Protein AF-A0A1J3F9N1-F1 (afdb_monomer_lite)

Secondary structure (DSSP, 8-state):
------------PPPP---------------------PPPP-----PPPP---PPSSS----SSGGGSSTTEEEEEE--S-SSS-SS--EEEEEEEEEEE--------SS--HHHHHHHHHHHH-SEEEEEEEE-S----

Organism: Noccaea caerulescens (NCBI:txid107243)

pLDDT: mean 72.61, std 28.47, range [28.28, 98.38]

Radius of gyration: 20.63 Å; chains: 1; bounding box: 45×57×47 Å

Structure (mmCIF, N/CA/C/O backbone):
data_AF-A0A1J3F9N1-F1
#
_entry.id   AF-A0A1J3F9N1-F1
#
loop_
_atom_site.group_PDB
_atom_site.id
_atom_site.type_symbol
_atom_site.label_atom_id
_atom_site.label_alt_id
_atom_site.label_comp_id
_atom_site.label_asym_id
_atom_site.label_entity_id
_atom_site.label_seq_id
_atom_site.pdbx_PDB_ins_code
_atom_site.Cartn_x
_atom_site.Cartn_y
_atom_site.Cartn_z
_atom_site.occupancy
_atom_site.B_iso_or_equiv
_atom_site.auth_seq_id
_atom_site.auth_comp_id
_atom_site.auth_asym_id
_atom_site.auth_atom_id
_atom_site.pdbx_PDB_model_num
ATOM 1 N N . MET A 1 1 ? -18.132 -38.410 -20.281 1.00 35.28 1 MET A N 1
ATOM 2 C CA . MET A 1 1 ? -19.119 -38.074 -19.232 1.00 35.28 1 MET A CA 1
ATOM 3 C C . MET A 1 1 ? -19.088 -36.568 -19.037 1.00 35.28 1 MET A C 1
ATOM 5 O O . MET A 1 1 ? -18.125 -36.049 -18.493 1.00 35.28 1 MET A O 1
ATOM 9 N N . HIS A 1 2 ? -20.066 -35.868 -19.612 1.00 33.06 2 HIS A N 1
ATOM 10 C CA . HIS A 1 2 ? -20.174 -34.410 -19.547 1.00 33.06 2 HIS A CA 1
ATOM 11 C C . HIS A 1 2 ? -20.621 -34.006 -18.138 1.00 33.06 2 HIS A C 1
ATOM 13 O O . HIS A 1 2 ? -21.745 -34.313 -17.751 1.00 33.06 2 HIS A O 1
ATOM 19 N N . SER A 1 3 ? -19.748 -33.352 -17.369 1.00 29.08 3 SER A N 1
ATOM 20 C CA . SER A 1 3 ? -20.134 -32.745 -16.093 1.00 29.08 3 SER A CA 1
ATOM 21 C C . SER A 1 3 ? -20.559 -31.299 -16.335 1.00 29.08 3 SER A C 1
ATOM 23 O O . SER A 1 3 ? -19.808 -30.492 -16.884 1.00 29.08 3 SER A O 1
ATOM 25 N N . CYS A 1 4 ? -21.808 -31.016 -15.984 1.00 32.22 4 CYS A N 1
ATOM 26 C CA . CYS A 1 4 ? -22.464 -29.722 -16.060 1.00 32.22 4 CYS A CA 1
ATOM 27 C C . CYS A 1 4 ? -21.923 -28.818 -14.940 1.00 32.22 4 CYS A C 1
ATOM 29 O O . CYS A 1 4 ? -22.139 -29.099 -13.762 1.00 32.22 4 CYS A O 1
ATOM 31 N N . PHE A 1 5 ? -21.211 -27.743 -15.289 1.00 32.25 5 PHE A N 1
ATOM 32 C CA . PHE A 1 5 ? -20.758 -26.750 -14.314 1.00 32.25 5 PHE A CA 1
ATOM 33 C C . PHE A 1 5 ? -21.873 -25.740 -14.049 1.00 32.25 5 PHE A C 1
ATOM 35 O O . PHE A 1 5 ? -22.326 -25.030 -14.945 1.00 32.25 5 PHE A O 1
ATOM 42 N N . HIS A 1 6 ? -22.330 -25.702 -12.801 1.00 28.44 6 HIS A N 1
ATOM 43 C CA . HIS A 1 6 ? -23.363 -24.788 -12.340 1.00 28.44 6 HIS A CA 1
ATOM 44 C C . HIS A 1 6 ? -22.734 -23.421 -12.034 1.00 28.44 6 HIS A C 1
ATOM 46 O O . HIS A 1 6 ? -21.996 -23.266 -11.061 1.00 28.44 6 HIS A O 1
ATOM 52 N N . THR A 1 7 ? -23.001 -22.428 -12.880 1.00 35.47 7 THR A N 1
ATOM 53 C CA . THR A 1 7 ? -22.555 -21.043 -12.687 1.00 35.47 7 THR A CA 1
ATOM 54 C C . THR A 1 7 ? -23.387 -20.385 -11.588 1.00 35.47 7 THR A C 1
ATOM 56 O O . THR A 1 7 ? -24.572 -20.123 -11.787 1.00 35.47 7 THR A O 1
ATOM 59 N N . GLN A 1 8 ? -22.789 -20.079 -10.436 1.00 32.59 8 GLN A N 1
ATOM 60 C CA . GLN A 1 8 ? -23.430 -19.194 -9.461 1.00 32.59 8 GLN A CA 1
ATOM 61 C C . GLN A 1 8 ? -23.091 -17.733 -9.775 1.00 32.59 8 GLN A C 1
ATOM 63 O O . GLN A 1 8 ? -21.933 -17.323 -9.750 1.00 32.59 8 GLN A O 1
ATOM 68 N N . PHE A 1 9 ? -24.125 -16.948 -10.081 1.00 32.28 9 PHE A N 1
ATOM 69 C CA . PHE A 1 9 ? -24.037 -15.506 -10.300 1.00 32.28 9 PHE A CA 1
ATOM 70 C C . PHE A 1 9 ? -24.302 -14.762 -8.989 1.00 32.28 9 PHE A C 1
ATOM 72 O O . PHE A 1 9 ? -25.396 -14.855 -8.437 1.00 32.28 9 PHE A O 1
ATOM 79 N N . ALA A 1 10 ? -23.339 -13.966 -8.522 1.00 29.86 10 ALA A N 1
ATOM 80 C CA . ALA A 1 10 ? -23.573 -12.977 -7.474 1.00 29.86 10 ALA A CA 1
ATOM 81 C C . ALA A 1 10 ? -23.584 -11.572 -8.097 1.00 29.86 10 ALA A C 1
ATOM 83 O O . ALA A 1 10 ? -22.565 -11.089 -8.587 1.00 29.86 10 ALA A O 1
ATOM 84 N N . SER A 1 11 ? -24.752 -10.924 -8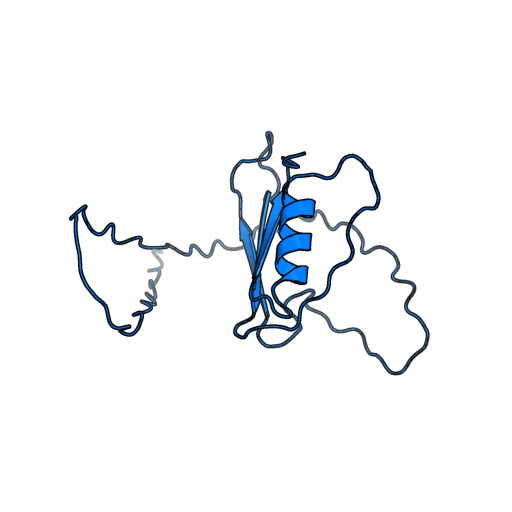.102 1.00 29.34 11 SER A N 1
ATOM 85 C CA . SER A 1 11 ? -24.943 -9.548 -8.575 1.00 29.34 11 SER A CA 1
ATOM 86 C C . SER A 1 11 ? -25.005 -8.604 -7.376 1.00 29.34 11 SER A C 1
ATOM 88 O O . SER A 1 11 ? -25.965 -8.645 -6.610 1.00 29.34 11 SER A O 1
ATOM 90 N N . LEU A 1 12 ? -24.020 -7.720 -7.220 1.00 32.00 12 LEU A N 1
ATOM 91 C CA . LEU A 1 12 ? -24.054 -6.670 -6.199 1.00 32.00 12 LEU A CA 1
ATOM 92 C C . LEU A 1 12 ? -24.820 -5.450 -6.740 1.00 32.00 12 LEU A C 1
ATOM 94 O O . LEU A 1 12 ? -24.371 -4.794 -7.677 1.00 32.00 12 LEU A O 1
ATOM 98 N N . LYS A 1 13 ? -25.988 -5.142 -6.158 1.00 31.98 13 LYS A N 1
ATOM 99 C CA . LYS A 1 13 ? -26.717 -3.881 -6.390 1.00 31.98 13 LYS A CA 1
ATOM 100 C C . LYS A 1 13 ? -26.177 -2.807 -5.443 1.00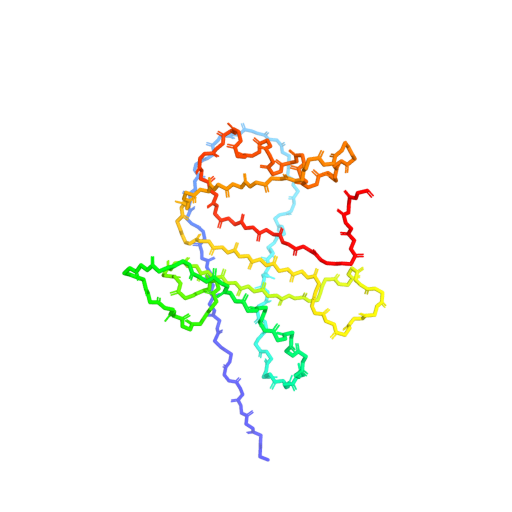 31.98 13 LYS A C 1
ATOM 102 O O . LYS A 1 13 ? -26.273 -2.954 -4.229 1.00 31.98 13 LYS A O 1
ATOM 107 N N . LEU A 1 14 ? -25.648 -1.719 -5.999 1.00 35.22 14 LEU A N 1
ATOM 108 C CA . LEU A 1 14 ? -25.277 -0.521 -5.241 1.00 35.22 14 LEU A CA 1
ATOM 109 C C . LEU A 1 14 ? -26.548 0.237 -4.802 1.00 35.22 14 LEU A C 1
ATOM 111 O O . LEU A 1 14 ? -27.408 0.486 -5.653 1.00 35.22 14 LEU A O 1
ATOM 115 N N . PRO A 1 15 ? -26.702 0.616 -3.518 1.00 32.41 15 PRO A N 1
ATOM 116 C CA . PRO A 1 15 ? -27.826 1.433 -3.082 1.00 32.41 15 PRO A CA 1
ATOM 117 C C . PRO A 1 15 ? -27.659 2.909 -3.476 1.00 32.41 15 PRO A C 1
ATOM 119 O O . PRO A 1 15 ? -26.558 3.449 -3.571 1.00 32.41 15 PRO A O 1
ATOM 122 N N . HIS A 1 16 ? -28.814 3.527 -3.711 1.00 38.75 16 HIS A N 1
ATOM 123 C CA . HIS A 1 16 ? -29.057 4.915 -4.093 1.00 38.75 16 HIS A CA 1
ATOM 124 C C . HIS A 1 16 ? -28.301 5.938 -3.227 1.00 38.75 16 HIS A C 1
ATOM 126 O O . HIS A 1 16 ? -28.516 5.992 -2.020 1.00 38.75 16 HIS A O 1
ATOM 132 N N . PHE A 1 17 ? -27.538 6.837 -3.859 1.00 33.88 17 PHE A N 1
ATOM 133 C CA . PHE A 1 17 ? -27.181 8.130 -3.271 1.00 33.88 17 PHE A CA 1
ATOM 134 C C . PHE A 1 17 ? -27.610 9.276 -4.196 1.00 33.88 17 PHE A C 1
ATOM 136 O O . PHE A 1 17 ? -27.473 9.219 -5.418 1.00 33.88 17 PHE A O 1
ATOM 143 N N . PHE A 1 18 ? -28.231 10.265 -3.562 1.00 31.03 18 PHE A N 1
ATOM 144 C CA . PHE A 1 18 ? -28.939 11.418 -4.109 1.00 31.03 18 PHE A CA 1
ATOM 145 C C . PHE A 1 18 ? -28.034 12.331 -4.962 1.00 31.03 18 PHE A C 1
ATOM 147 O O . PHE A 1 18 ? -26.888 12.587 -4.603 1.00 31.03 18 PHE A O 1
ATOM 154 N N . ALA A 1 19 ? -28.573 12.849 -6.070 1.00 32.94 19 ALA A N 1
ATOM 155 C CA . ALA A 1 19 ? -27.928 13.819 -6.963 1.00 32.94 19 ALA A CA 1
ATOM 156 C C . ALA A 1 19 ? -28.205 15.280 -6.540 1.00 32.94 19 ALA A C 1
ATOM 158 O O . ALA A 1 19 ? -29.232 15.548 -5.913 1.00 32.94 19 ALA A O 1
ATOM 159 N N . PRO A 1 20 ? -27.398 16.241 -7.032 1.00 33.31 20 PRO A N 1
ATOM 160 C CA . PRO A 1 20 ? -27.986 17.313 -7.838 1.00 33.31 20 PRO A CA 1
ATOM 161 C C . PRO A 1 20 ? -27.335 17.471 -9.230 1.00 33.31 20 PRO A C 1
ATOM 163 O O . PRO A 1 20 ? -26.212 17.050 -9.486 1.00 33.31 20 PRO A O 1
ATOM 166 N N . LYS A 1 21 ? -28.142 18.035 -10.140 1.00 31.30 21 LYS A N 1
ATOM 167 C CA . LYS A 1 21 ? -27.995 18.217 -11.604 1.00 31.30 21 LYS A CA 1
ATOM 168 C C . LYS A 1 21 ? -26.816 19.174 -11.919 1.00 31.30 21 LYS A C 1
ATOM 170 O O . LYS A 1 21 ? -26.592 20.083 -11.137 1.00 31.30 21 LYS A O 1
ATOM 175 N N . SER A 1 22 ? -26.046 19.077 -13.012 1.00 29.41 22 SER A N 1
ATOM 176 C CA . SER A 1 22 ? -26.485 19.021 -14.415 1.00 29.41 22 SER A CA 1
ATOM 177 C C . SER A 1 22 ? -25.334 18.790 -15.429 1.00 29.41 22 SER A C 1
ATOM 179 O O . SER A 1 22 ? -24.206 19.192 -15.175 1.00 29.41 22 SER A O 1
ATOM 181 N N . PHE A 1 23 ? -25.716 18.300 -16.620 1.00 29.75 23 PHE A N 1
ATOM 182 C CA . PHE A 1 23 ? -25.056 18.379 -17.944 1.00 29.75 23 PHE A CA 1
ATOM 183 C C . PHE A 1 23 ? -23.924 17.399 -18.332 1.00 29.75 23 PHE A C 1
ATOM 185 O O . PHE A 1 23 ? -22.742 17.650 -18.151 1.00 29.75 23 PHE A O 1
ATOM 192 N N . VAL A 1 24 ? -24.344 16.317 -19.004 1.00 30.94 24 VAL A N 1
ATOM 193 C CA . VAL A 1 24 ? -24.036 15.899 -20.397 1.00 30.94 24 VAL A CA 1
ATOM 194 C C . VAL A 1 24 ? -24.015 14.370 -20.446 1.00 30.94 24 VAL A C 1
ATOM 196 O O . VAL A 1 24 ? -23.228 13.699 -19.784 1.00 30.94 24 VAL A O 1
ATOM 199 N N . ALA A 1 25 ? -24.951 13.819 -21.214 1.00 37.09 25 ALA A N 1
ATOM 200 C CA . ALA A 1 25 ? -25.155 12.392 -21.376 1.00 37.09 25 ALA A CA 1
ATOM 201 C C . ALA A 1 25 ? -24.014 11.758 -22.183 1.00 37.09 25 ALA A C 1
ATOM 203 O O . ALA A 1 25 ? -23.783 12.117 -23.334 1.00 37.09 25 ALA A O 1
ATOM 204 N N . SER A 1 26 ? -23.360 10.752 -21.604 1.00 37.22 26 SER A N 1
ATOM 205 C CA . SER A 1 26 ? -22.642 9.736 -22.368 1.00 37.22 26 SER A CA 1
ATOM 206 C C . SER A 1 26 ? -22.863 8.377 -21.709 1.00 37.22 26 SER A C 1
ATOM 208 O O . SER A 1 26 ? -22.577 8.181 -20.530 1.00 37.22 26 SER A O 1
ATOM 210 N N . SER A 1 27 ? -23.502 7.501 -22.484 1.00 39.34 27 SER A N 1
ATOM 211 C CA . SER A 1 27 ? -23.830 6.088 -22.272 1.00 39.34 27 SER A CA 1
ATOM 212 C C . SER A 1 27 ? -23.256 5.432 -21.007 1.00 39.34 27 SER A C 1
ATOM 214 O O . SER A 1 27 ? -22.050 5.196 -20.911 1.00 39.34 27 SER A O 1
ATOM 216 N N . ARG A 1 28 ? -24.140 5.035 -20.075 1.00 39.88 28 ARG A N 1
ATOM 217 C CA . ARG A 1 28 ? -23.811 4.145 -18.947 1.00 39.88 28 ARG A CA 1
ATOM 218 C C . ARG A 1 28 ? -23.190 2.861 -19.496 1.00 39.88 28 ARG A C 1
ATOM 220 O O . ARG A 1 28 ? -23.897 2.006 -20.022 1.00 39.88 28 ARG A O 1
ATOM 227 N N . ARG A 1 29 ? -21.869 2.723 -19.389 1.00 37.72 29 ARG A N 1
ATOM 228 C CA . ARG A 1 29 ? -21.207 1.436 -19.598 1.00 37.72 29 ARG A CA 1
ATOM 229 C C . ARG A 1 29 ? -21.414 0.624 -18.331 1.00 37.72 29 ARG A C 1
ATOM 231 O O . ARG A 1 29 ? -20.840 0.928 -17.290 1.00 37.72 29 ARG A O 1
ATOM 238 N N . ASP A 1 30 ? -22.291 -0.358 -18.441 1.00 36.00 30 ASP A N 1
ATOM 239 C CA . ASP A 1 30 ? -22.538 -1.380 -17.435 1.00 36.00 30 ASP A CA 1
ATOM 240 C C . ASP A 1 30 ? -21.272 -2.253 -17.339 1.00 36.00 30 ASP A C 1
ATOM 242 O O . ASP A 1 30 ? -21.098 -3.217 -18.086 1.00 36.00 30 ASP A O 1
ATOM 246 N N . LE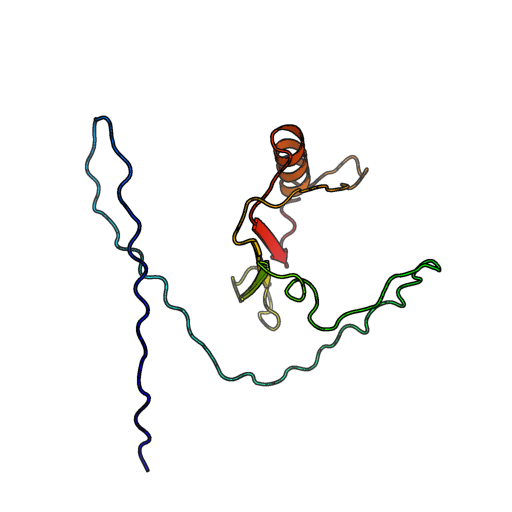U A 1 31 ? -20.303 -1.835 -16.514 1.00 35.03 31 LEU A N 1
ATOM 247 C CA . LEU A 1 31 ? -19.072 -2.592 -16.290 1.00 35.03 31 LEU A CA 1
ATOM 248 C C . LEU A 1 31 ? -19.412 -3.850 -15.483 1.00 35.03 31 LEU A C 1
ATOM 250 O O . LEU A 1 31 ? -19.516 -3.817 -14.257 1.00 35.03 31 LEU A O 1
ATOM 254 N N . ARG A 1 32 ? -19.568 -4.978 -16.178 1.00 33.62 32 ARG A N 1
ATOM 255 C CA . ARG A 1 32 ? -19.636 -6.300 -15.551 1.00 33.62 32 ARG A CA 1
ATOM 256 C C . ARG A 1 32 ? -18.223 -6.779 -15.252 1.00 33.62 32 ARG A C 1
ATOM 258 O O . ARG A 1 32 ? -17.459 -7.085 -16.163 1.00 33.62 32 ARG A O 1
ATOM 265 N N . VAL A 1 33 ? -17.879 -6.831 -13.970 1.00 31.83 33 VAL A N 1
ATOM 266 C CA . VAL A 1 33 ? -16.641 -7.455 -13.497 1.00 31.83 33 VAL A CA 1
ATOM 267 C C . VAL A 1 33 ? -16.873 -8.963 -13.436 1.00 31.83 33 VAL A C 1
ATOM 269 O O . VAL A 1 33 ? -17.729 -9.433 -12.689 1.00 31.83 33 VAL A O 1
ATOM 272 N N . PHE A 1 34 ? -16.129 -9.718 -14.240 1.00 28.28 34 PHE A N 1
ATOM 273 C CA . PHE A 1 34 ? -16.137 -11.178 -14.214 1.00 28.28 34 PHE A CA 1
ATOM 274 C C . PHE A 1 34 ? -15.040 -11.665 -13.261 1.00 28.28 34 PHE A C 1
ATOM 276 O O . PHE A 1 34 ? -13.868 -11.352 -13.455 1.00 28.28 34 PHE A O 1
ATOM 283 N N . ALA A 1 35 ? -15.413 -12.430 -12.234 1.00 30.20 35 ALA A N 1
ATOM 284 C CA . ALA A 1 35 ? -14.467 -13.167 -11.404 1.00 30.20 35 ALA A CA 1
ATOM 285 C C . ALA A 1 35 ? -14.358 -14.598 -11.949 1.00 30.20 35 ALA A C 1
ATOM 287 O O . ALA A 1 35 ? -15.341 -15.337 -11.940 1.00 30.20 35 ALA A O 1
ATOM 288 N N . MET A 1 36 ? -13.182 -14.983 -12.450 1.00 28.86 36 MET A N 1
ATOM 289 C CA . MET A 1 36 ? -12.883 -16.366 -12.830 1.00 28.86 36 MET A CA 1
ATOM 290 C C . MET A 1 36 ? -12.103 -17.031 -11.698 1.00 28.86 36 MET A C 1
ATOM 292 O O . MET A 1 36 ? -11.031 -16.563 -11.322 1.00 28.86 36 MET A O 1
ATOM 296 N N . ALA A 1 37 ? -12.647 -18.119 -11.156 1.00 32.31 37 ALA A N 1
ATOM 297 C CA . ALA A 1 37 ? -11.924 -19.017 -10.269 1.00 32.31 37 ALA A CA 1
ATOM 298 C C . ALA A 1 37 ? -11.310 -20.133 -11.124 1.00 32.31 37 ALA A C 1
ATOM 300 O O . ALA A 1 37 ? -12.014 -21.038 -11.566 1.00 32.31 37 ALA A O 1
ATOM 301 N N . THR A 1 38 ? -10.012 -20.046 -11.403 1.00 31.72 38 THR A N 1
ATOM 302 C CA . THR A 1 38 ? -9.249 -21.138 -12.018 1.00 31.72 38 THR A CA 1
ATOM 303 C C . THR A 1 38 ? -8.657 -22.007 -10.916 1.00 31.72 38 THR A C 1
ATOM 305 O O . THR A 1 38 ? -8.043 -21.502 -9.976 1.00 31.72 38 THR A O 1
ATOM 308 N N . SER A 1 39 ? -8.856 -23.320 -11.030 1.00 36.72 39 SER A N 1
ATOM 309 C CA . SER A 1 39 ? -8.195 -24.321 -10.196 1.00 36.72 39 SER A CA 1
ATOM 310 C C . SER A 1 39 ? -6.680 -24.161 -10.302 1.00 36.72 39 SER A C 1
ATOM 312 O O . SER A 1 39 ? -6.131 -24.062 -11.398 1.00 36.72 39 SER A O 1
ATOM 314 N N . MET A 1 40 ? -6.044 -24.080 -9.139 1.00 40.44 40 MET A N 1
ATOM 315 C CA . MET A 1 40 ? -4.638 -23.749 -8.949 1.00 40.44 40 MET A CA 1
ATOM 316 C C . MET A 1 40 ? -3.748 -24.868 -9.498 1.00 40.44 40 MET A C 1
ATOM 318 O O . MET A 1 40 ? -3.863 -26.006 -9.052 1.00 40.44 40 MET A O 1
ATOM 322 N N . GLU A 1 41 ? -2.847 -24.539 -10.424 1.00 40.28 41 GLU A N 1
ATOM 323 C CA . GLU A 1 41 ? -1.669 -25.364 -10.692 1.00 40.28 41 GLU A CA 1
ATOM 324 C C . GLU A 1 41 ? -0.475 -24.727 -9.981 1.00 40.28 41 GLU A C 1
ATOM 326 O O . GLU A 1 41 ? -0.169 -23.540 -10.133 1.00 40.28 41 GLU A O 1
ATOM 331 N N . GLU A 1 42 ? 0.114 -25.516 -9.092 1.00 42.41 42 GLU A N 1
ATOM 332 C CA . GLU A 1 42 ? 1.025 -25.099 -8.040 1.00 42.41 42 GLU A CA 1
ATOM 333 C C . GLU A 1 42 ? 2.427 -24.847 -8.606 1.00 42.41 42 GLU A C 1
ATOM 335 O O . GLU A 1 42 ? 3.300 -25.708 -8.615 1.00 42.41 42 GLU A O 1
ATOM 340 N N . ALA A 1 43 ? 2.660 -23.630 -9.101 1.00 33.81 43 ALA A N 1
ATOM 341 C CA . ALA A 1 43 ? 4.003 -23.158 -9.412 1.00 33.81 43 ALA A CA 1
ATOM 342 C C . ALA A 1 43 ? 4.705 -22.726 -8.112 1.00 33.81 43 ALA A C 1
ATOM 344 O O . ALA A 1 43 ? 4.616 -21.575 -7.675 1.00 33.81 43 ALA A O 1
ATOM 345 N N . SER A 1 44 ? 5.408 -23.667 -7.481 1.00 43.19 44 SER A N 1
ATOM 346 C CA . SER A 1 44 ? 6.169 -23.462 -6.249 1.00 43.19 44 SER A CA 1
ATOM 347 C C . SER A 1 44 ? 7.429 -22.620 -6.493 1.00 43.19 44 SER A C 1
ATOM 349 O O . SER A 1 44 ? 8.535 -23.134 -6.659 1.00 43.19 44 SER A O 1
ATOM 351 N N . VAL A 1 45 ? 7.283 -21.296 -6.482 1.00 42.19 45 VAL A N 1
ATOM 352 C CA . VAL A 1 45 ? 8.392 -20.394 -6.138 1.00 42.19 45 VAL A CA 1
ATOM 353 C C . VAL A 1 45 ? 8.075 -19.780 -4.783 1.00 42.19 45 VAL A C 1
ATOM 355 O O . VAL A 1 45 ? 7.626 -18.639 -4.685 1.00 42.19 45 VAL A O 1
ATOM 358 N N . SER A 1 46 ? 8.290 -20.559 -3.724 1.00 47.72 46 SER A N 1
ATOM 359 C CA . SER A 1 46 ? 8.325 -20.032 -2.366 1.00 47.72 46 SER A CA 1
ATOM 360 C C . SER A 1 46 ? 9.620 -19.239 -2.204 1.00 47.72 46 SER A C 1
ATOM 362 O O . SER A 1 46 ? 10.708 -19.814 -2.171 1.00 47.72 46 SER A O 1
ATOM 364 N N . ILE A 1 47 ? 9.529 -17.914 -2.102 1.00 49.47 47 ILE A N 1
ATOM 365 C CA . ILE A 1 47 ? 10.595 -17.167 -1.431 1.00 4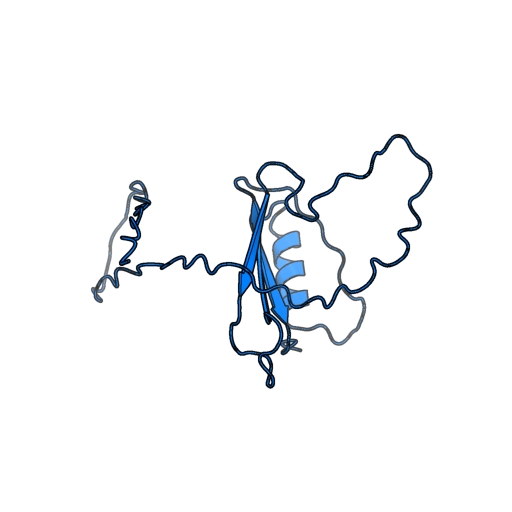9.47 47 ILE A CA 1
ATOM 366 C C . ILE A 1 47 ? 10.560 -17.666 0.014 1.00 49.47 47 ILE A C 1
ATOM 368 O O . ILE A 1 47 ? 9.526 -17.534 0.671 1.00 49.47 47 ILE A O 1
ATOM 372 N N . ALA A 1 48 ? 11.638 -18.304 0.480 1.00 48.22 48 ALA A N 1
ATOM 373 C CA . ALA A 1 48 ? 11.738 -18.702 1.878 1.00 48.22 48 ALA A CA 1
ATOM 374 C C . ALA A 1 48 ? 11.521 -17.451 2.735 1.00 48.22 48 ALA A C 1
ATOM 376 O O . ALA A 1 48 ? 12.154 -16.420 2.490 1.00 48.22 48 ALA A O 1
ATOM 377 N N . ALA A 1 49 ? 10.582 -17.516 3.681 1.00 58.72 49 ALA A N 1
ATOM 378 C CA . ALA A 1 49 ? 10.335 -16.402 4.582 1.00 58.72 49 ALA A CA 1
ATOM 379 C C . ALA A 1 49 ? 11.665 -16.023 5.244 1.00 58.72 49 ALA A C 1
ATOM 381 O O . ALA A 1 49 ? 12.344 -16.888 5.802 1.00 58.72 49 ALA A O 1
ATOM 382 N N . ALA A 1 50 ? 12.062 -14.752 5.133 1.00 54.62 50 ALA A N 1
ATOM 383 C CA . ALA A 1 50 ? 13.239 -14.263 5.838 1.00 54.62 50 ALA A CA 1
ATOM 384 C C . ALA A 1 50 ? 13.086 -14.596 7.335 1.00 54.62 50 ALA A C 1
ATOM 386 O O . ALA A 1 50 ? 11.959 -14.511 7.838 1.00 54.62 50 ALA A O 1
ATOM 387 N N . PRO A 1 51 ? 14.166 -14.972 8.047 1.00 59.31 51 PRO A N 1
ATOM 388 C CA . PRO A 1 51 ? 14.084 -15.223 9.477 1.00 59.31 51 PRO A CA 1
ATOM 389 C C . PRO A 1 51 ? 13.546 -13.963 10.152 1.00 59.31 51 PRO A C 1
ATOM 391 O O . PRO A 1 51 ? 14.186 -12.911 10.126 1.00 59.31 51 PRO A O 1
ATOM 394 N N . ILE A 1 52 ? 12.332 -14.041 10.692 1.00 66.19 52 ILE A N 1
ATOM 395 C CA . ILE A 1 52 ? 11.731 -12.913 11.389 1.00 66.19 52 ILE A CA 1
ATOM 396 C C . ILE A 1 52 ? 12.307 -12.961 12.803 1.00 66.19 52 ILE A C 1
ATOM 398 O O . ILE A 1 52 ? 11.877 -13.774 13.620 1.00 66.19 52 ILE A O 1
ATOM 402 N N . SER A 1 53 ? 13.317 -12.136 13.078 1.00 66.38 53 SER A N 1
ATOM 403 C CA . SER A 1 53 ? 13.823 -11.924 14.437 1.00 66.38 53 SER A CA 1
ATOM 404 C C . SER A 1 53 ? 12.763 -11.167 15.227 1.00 66.38 53 SER A C 1
ATOM 406 O O . SER A 1 53 ? 12.752 -9.937 15.261 1.00 66.38 53 SER A O 1
ATOM 408 N N . LEU A 1 54 ? 11.802 -11.899 15.780 1.00 71.44 54 LEU A N 1
ATOM 409 C CA . LEU A 1 54 ? 10.716 -11.299 16.534 1.00 71.44 54 LEU A CA 1
ATOM 410 C C . LEU A 1 54 ? 11.185 -11.043 17.975 1.00 71.44 54 LEU A C 1
ATOM 412 O O . LEU A 1 54 ? 11.807 -11.923 18.571 1.00 71.44 54 LEU A O 1
ATOM 416 N N . PRO A 1 55 ? 10.924 -9.852 18.538 1.00 78.94 55 PRO A N 1
ATOM 417 C CA . PRO A 1 55 ? 11.284 -9.554 19.918 1.00 78.94 55 PRO A CA 1
ATOM 418 C C . PRO A 1 55 ? 10.508 -10.458 20.881 1.00 78.94 55 PRO A C 1
ATOM 420 O O . PRO A 1 55 ? 9.366 -10.836 20.604 1.00 78.94 55 PRO A O 1
ATOM 423 N N . GLU A 1 56 ? 11.098 -10.784 22.031 1.00 79.50 56 GLU A N 1
ATOM 424 C CA . GLU A 1 56 ? 10.393 -11.533 23.073 1.00 79.50 56 GLU A CA 1
ATOM 425 C C . GLU A 1 56 ? 9.157 -10.756 23.557 1.00 79.50 56 GLU A C 1
ATOM 427 O O . GLU A 1 56 ? 9.210 -9.549 23.797 1.00 79.50 56 GLU A O 1
ATOM 432 N N . GLY A 1 57 ? 8.015 -11.438 23.666 1.00 81.44 57 GLY A N 1
ATOM 433 C CA . GLY A 1 57 ? 6.761 -10.824 24.095 1.00 81.44 57 GLY A CA 1
ATOM 434 C C . GLY A 1 57 ? 5.575 -11.787 24.057 1.00 81.44 57 GLY A C 1
ATOM 435 O O . GLY A 1 57 ? 5.667 -12.901 23.550 1.00 81.44 57 GLY A O 1
ATOM 436 N N . SER A 1 58 ? 4.432 -11.345 24.584 1.00 88.00 58 SER A N 1
ATOM 437 C CA . SER A 1 58 ? 3.179 -12.111 24.659 1.00 88.00 58 SER A CA 1
ATOM 438 C C . SER A 1 58 ? 2.391 -12.112 23.339 1.00 88.00 58 SER A C 1
ATOM 440 O O . SER A 1 58 ? 1.192 -11.838 23.307 1.00 88.00 58 SER A O 1
ATOM 442 N N . TRP A 1 59 ? 3.053 -12.409 22.223 1.00 87.00 59 TRP A N 1
ATOM 443 C CA . TRP A 1 59 ? 2.420 -12.497 20.906 1.00 87.00 59 TRP A CA 1
ATOM 444 C C . TRP A 1 59 ? 2.565 -13.913 20.328 1.00 87.00 59 TRP A C 1
ATOM 446 O O . TRP A 1 59 ? 3.454 -14.676 20.698 1.00 87.00 59 TRP A O 1
ATOM 456 N N . LYS A 1 60 ? 1.640 -14.293 19.437 1.00 85.81 60 LYS A N 1
ATOM 457 C CA . LYS A 1 60 ? 1.595 -15.616 18.797 1.00 85.81 60 LYS A CA 1
ATOM 458 C C . LYS A 1 60 ? 1.479 -15.453 17.288 1.00 85.81 60 LYS A C 1
ATOM 460 O O . LYS A 1 60 ? 0.609 -14.728 16.810 1.00 85.81 60 LYS A O 1
ATOM 465 N N . GLN A 1 61 ? 2.317 -16.164 16.540 1.00 84.94 61 GLN A N 1
ATOM 466 C CA . GLN A 1 61 ? 2.225 -16.201 15.083 1.00 84.94 61 GLN A CA 1
ATOM 467 C C . GLN A 1 61 ? 0.953 -16.933 14.627 1.00 84.94 61 GLN A C 1
ATOM 469 O O . GLN A 1 61 ? 0.604 -17.995 15.149 1.00 84.94 61 GLN A O 1
ATOM 474 N N . ILE A 1 62 ? 0.283 -16.370 13.622 1.00 90.38 62 ILE A N 1
ATOM 475 C CA . ILE A 1 62 ? -0.890 -16.955 12.967 1.00 90.38 62 ILE A CA 1
ATOM 476 C C . ILE A 1 62 ? -0.579 -17.248 11.495 1.00 90.38 62 ILE A C 1
ATOM 478 O O . ILE A 1 62 ? 0.165 -16.510 10.849 1.00 90.38 62 ILE A O 1
ATOM 482 N N . ALA A 1 63 ? -1.141 -18.334 10.962 1.00 88.62 63 ALA A N 1
ATOM 483 C CA . ALA A 1 63 ? -1.067 -18.644 9.535 1.00 88.62 63 ALA A CA 1
ATOM 484 C C . ALA A 1 63 ? -2.028 -17.746 8.727 1.00 88.62 63 ALA A C 1
ATOM 486 O O . ALA A 1 63 ? -3.018 -17.262 9.272 1.00 88.62 63 ALA A O 1
ATOM 487 N N . GLY A 1 64 ? -1.763 -17.550 7.428 1.00 87.44 64 GLY A N 1
ATOM 488 C CA . GLY A 1 64 ? -2.677 -16.848 6.505 1.00 87.44 64 GLY A CA 1
ATOM 489 C C . GLY A 1 64 ? -2.221 -15.471 6.001 1.00 87.44 64 GLY A C 1
ATOM 490 O O . GLY A 1 64 ? -2.939 -14.841 5.232 1.00 87.44 64 GLY A O 1
ATOM 491 N N . GLY A 1 65 ? -1.029 -14.994 6.380 1.00 92.25 65 GLY A N 1
ATOM 492 C CA . GLY A 1 65 ? -0.466 -13.745 5.848 1.00 92.25 65 GLY A CA 1
ATOM 493 C C . GLY A 1 65 ? -1.359 -12.521 6.103 1.00 92.25 65 GLY A C 1
ATOM 494 O O . GLY A 1 65 ? -1.917 -12.370 7.187 1.00 92.25 65 GLY A O 1
ATOM 495 N N . VAL A 1 66 ? -1.505 -11.644 5.102 1.00 94.56 66 VAL A N 1
ATOM 496 C CA . VAL A 1 66 ? -2.265 -10.381 5.234 1.00 94.56 66 VAL A CA 1
ATOM 497 C C . VAL A 1 66 ? -3.777 -10.575 5.411 1.00 94.56 66 VAL A C 1
ATOM 499 O O . VAL A 1 66 ? -4.441 -9.678 5.919 1.00 94.56 66 VAL A O 1
ATOM 502 N N . THR A 1 67 ? -4.331 -11.730 5.028 1.00 96.69 67 THR A N 1
ATOM 503 C CA . THR A 1 67 ? -5.766 -12.044 5.166 1.00 96.69 67 THR A CA 1
ATOM 504 C C . THR A 1 67 ? -6.091 -12.826 6.439 1.00 96.69 67 THR A C 1
ATOM 506 O O . THR A 1 67 ? -7.248 -13.170 6.670 1.00 96.69 67 THR A O 1
ATOM 509 N N . ALA A 1 68 ? -5.097 -13.097 7.293 1.00 95.94 68 ALA A N 1
ATOM 510 C CA . ALA A 1 68 ? -5.325 -13.745 8.584 1.00 95.94 68 ALA A CA 1
ATOM 511 C C . ALA A 1 68 ? -6.153 -12.860 9.536 1.00 95.94 68 ALA A C 1
ATOM 513 O O . ALA A 1 68 ? -6.914 -13.360 10.368 1.00 95.94 68 ALA A O 1
ATOM 514 N N . ALA A 1 69 ? -6.020 -11.536 9.408 1.00 94.56 69 ALA A N 1
ATOM 515 C CA . ALA A 1 69 ? -6.835 -10.574 10.133 1.00 94.56 69 ALA A CA 1
ATOM 516 C C . ALA A 1 69 ? -8.253 -10.497 9.541 1.00 94.56 69 ALA A C 1
ATOM 518 O O . ALA A 1 69 ? -8.445 -10.409 8.328 1.00 94.56 69 ALA A O 1
ATOM 519 N N . LYS A 1 70 ? -9.267 -10.487 10.413 1.00 96.00 70 LYS A N 1
ATOM 520 C CA . LYS A 1 70 ? -10.674 -10.383 10.001 1.00 96.00 70 LYS A CA 1
ATOM 521 C C . LYS A 1 70 ? -10.925 -9.078 9.239 1.00 96.00 70 LYS A C 1
ATOM 523 O O . LYS A 1 70 ? -10.447 -8.024 9.644 1.00 96.00 70 LYS A O 1
ATOM 528 N N . GLY A 1 71 ? -11.715 -9.162 8.170 1.00 96.62 71 GLY A N 1
ATOM 529 C CA . GLY A 1 71 ? -12.088 -8.016 7.336 1.00 96.62 71 GLY A CA 1
ATOM 530 C C . GLY A 1 71 ? -11.075 -7.665 6.244 1.00 96.62 71 GLY A C 1
ATOM 531 O O . GLY A 1 71 ? -11.398 -6.837 5.397 1.00 96.62 71 GLY A O 1
ATOM 532 N N . PHE A 1 72 ? -9.897 -8.302 6.212 1.00 97.94 72 PHE A N 1
ATOM 533 C CA . PHE A 1 72 ? -8.917 -8.119 5.141 1.00 97.94 72 PHE A CA 1
ATOM 534 C C . PHE A 1 72 ? -9.084 -9.161 4.035 1.00 97.94 72 PHE A C 1
ATOM 536 O O . PHE A 1 72 ? -9.213 -10.359 4.286 1.00 97.94 72 PHE A O 1
ATOM 543 N N . LYS A 1 73 ? -9.039 -8.699 2.788 1.00 98.06 73 LYS A N 1
ATOM 544 C CA . LYS A 1 73 ? -9.082 -9.523 1.574 1.00 98.06 73 LYS A CA 1
ATOM 545 C C . LYS A 1 73 ? -7.905 -9.153 0.687 1.00 98.06 73 LYS A C 1
ATOM 547 O O . LYS A 1 73 ? -7.471 -8.003 0.684 1.00 98.06 73 LYS A O 1
ATOM 552 N N . ALA A 1 74 ? -7.397 -10.118 -0.068 1.00 97.88 74 ALA A N 1
ATOM 553 C CA . ALA A 1 74 ? -6.314 -9.884 -1.007 1.00 97.88 74 ALA A CA 1
ATOM 554 C C . ALA A 1 74 ? -6.534 -10.675 -2.296 1.00 97.88 74 ALA A C 1
ATOM 556 O O . ALA A 1 74 ? -7.043 -11.794 -2.262 1.00 97.88 74 ALA A O 1
ATOM 557 N N . ALA A 1 75 ? -6.131 -10.094 -3.420 1.00 97.31 75 ALA A N 1
ATOM 558 C CA . ALA A 1 75 ? -6.110 -10.756 -4.716 1.00 97.31 75 ALA A CA 1
ATOM 559 C C . ALA A 1 75 ? -4.861 -10.338 -5.496 1.00 97.31 75 ALA A C 1
ATOM 561 O O . ALA A 1 75 ? -4.381 -9.213 -5.353 1.00 97.31 75 ALA A O 1
ATOM 562 N N . GLY A 1 76 ? -4.355 -11.243 -6.332 1.00 96.19 76 GLY A N 1
ATOM 563 C CA . GLY A 1 76 ? -3.270 -10.987 -7.276 1.00 96.19 76 GLY A CA 1
ATOM 564 C C . GLY A 1 76 ? -3.691 -11.388 -8.685 1.00 96.19 76 GLY A C 1
ATOM 565 O O . GLY A 1 76 ? -4.418 -12.366 -8.854 1.00 96.19 76 GLY A O 1
ATOM 566 N N . MET A 1 77 ? -3.253 -10.640 -9.693 1.00 94.94 77 MET A N 1
ATOM 567 C CA . MET A 1 77 ? -3.554 -10.916 -11.096 1.00 94.94 77 MET A CA 1
ATOM 568 C C . MET A 1 77 ? -2.380 -10.576 -12.016 1.00 94.94 77 MET A C 1
ATOM 570 O O . MET A 1 77 ? -1.407 -9.932 -11.617 1.00 94.94 77 MET A O 1
ATOM 574 N N . TYR A 1 78 ? -2.498 -11.026 -13.261 1.00 95.75 78 TYR A N 1
ATOM 575 C CA . TYR A 1 78 ? -1.597 -10.684 -14.354 1.00 95.75 78 TYR A CA 1
ATOM 576 C C . TYR A 1 78 ? -2.167 -9.472 -15.102 1.00 95.75 78 TYR A C 1
ATOM 578 O O . TYR A 1 78 ? -3.136 -9.598 -15.845 1.00 95.75 78 TYR A O 1
ATOM 586 N N . ALA A 1 79 ? -1.575 -8.302 -14.886 1.00 93.31 79 ALA A N 1
ATOM 587 C CA . ALA A 1 79 ? -1.859 -7.052 -15.585 1.00 93.31 79 ALA A CA 1
ATOM 588 C C . ALA A 1 79 ? -0.952 -6.826 -16.809 1.00 93.31 79 ALA A C 1
ATOM 590 O O . ALA A 1 79 ? -1.241 -5.947 -17.618 1.00 93.31 79 ALA A O 1
ATOM 591 N N . GLY A 1 80 ? 0.123 -7.609 -16.968 1.00 93.19 80 GLY A N 1
ATOM 592 C CA . GLY A 1 80 ? 0.998 -7.550 -18.146 1.00 93.19 80 GLY A CA 1
ATOM 593 C C . GLY A 1 80 ? 2.040 -6.428 -18.098 1.00 93.19 80 GLY A C 1
ATOM 594 O O . GLY A 1 80 ? 2.524 -5.986 -19.135 1.00 93.19 80 GLY A O 1
ATOM 595 N N . LEU A 1 81 ? 2.395 -5.966 -16.899 1.00 91.38 81 LEU A N 1
ATOM 596 C CA . LEU A 1 81 ? 3.450 -4.978 -16.663 1.00 91.38 81 LEU A CA 1
ATOM 597 C C . LEU A 1 81 ? 4.849 -5.596 -16.758 1.00 91.38 81 LEU A C 1
ATOM 599 O O . LEU A 1 81 ? 5.824 -4.907 -17.055 1.00 91.38 81 LEU A O 1
ATOM 603 N N . ARG A 1 82 ? 4.975 -6.900 -16.494 1.00 89.62 82 ARG A N 1
ATOM 604 C CA . ARG A 1 82 ? 6.238 -7.633 -16.648 1.00 89.62 82 ARG A CA 1
ATOM 605 C C . ARG A 1 82 ? 6.403 -8.145 -18.077 1.00 89.62 82 ARG A C 1
ATOM 607 O O . ARG A 1 82 ? 5.530 -8.828 -18.599 1.00 89.62 82 ARG A O 1
ATOM 614 N N . ALA A 1 83 ? 7.591 -7.941 -18.652 1.00 83.00 83 ALA A N 1
ATOM 615 C CA . ALA A 1 83 ? 7.927 -8.420 -19.998 1.00 83.00 83 ALA A CA 1
ATOM 616 C C . ALA A 1 83 ? 7.849 -9.955 -20.153 1.00 83.00 83 ALA A C 1
ATOM 618 O O . ALA A 1 83 ? 7.534 -10.449 -21.229 1.00 83.00 83 ALA A O 1
ATOM 619 N N . SER A 1 84 ? 8.107 -10.719 -19.080 1.00 79.12 84 SER A N 1
ATOM 620 C CA . SER A 1 84 ? 7.821 -12.160 -19.041 1.00 79.12 84 SER A CA 1
ATOM 621 C C . SER A 1 84 ? 6.748 -12.462 -17.990 1.00 79.12 84 SER A C 1
ATOM 623 O O . SER A 1 84 ? 6.956 -12.299 -16.784 1.00 79.12 84 SER A O 1
ATOM 625 N N . GLY A 1 85 ? 5.576 -12.901 -18.454 1.00 73.25 85 GLY A N 1
ATOM 626 C CA . GLY A 1 85 ? 4.356 -13.093 -17.659 1.00 73.25 85 GLY A CA 1
ATOM 627 C C . GLY A 1 85 ? 4.329 -14.351 -16.787 1.00 73.25 85 GLY A C 1
ATOM 628 O O . GLY A 1 85 ? 3.293 -14.988 -16.669 1.00 73.25 85 GLY A O 1
ATOM 629 N N . LYS A 1 86 ? 5.455 -14.749 -16.184 1.00 82.06 86 LYS A N 1
ATOM 630 C CA . LYS A 1 86 ? 5.531 -15.975 -15.361 1.00 82.06 86 LYS A CA 1
ATOM 631 C C . LYS A 1 86 ? 5.064 -15.791 -13.911 1.00 82.06 86 LYS A C 1
ATOM 633 O O . LYS A 1 86 ? 4.995 -16.764 -13.172 1.00 82.06 86 LYS A O 1
ATOM 638 N N . LYS A 1 87 ? 4.823 -14.552 -13.470 1.00 90.06 87 LYS A N 1
ATOM 639 C CA . LYS A 1 87 ? 4.352 -14.227 -12.113 1.00 90.06 87 LYS A CA 1
ATOM 640 C C . LYS A 1 87 ? 3.294 -13.124 -12.182 1.00 90.06 87 LYS A C 1
ATOM 642 O O . LYS A 1 87 ? 3.467 -12.239 -13.025 1.00 90.06 87 LYS A O 1
ATOM 647 N N . PRO A 1 88 ? 2.273 -13.141 -11.304 1.00 92.44 88 PRO A N 1
ATOM 648 C CA . PRO A 1 88 ? 1.337 -12.030 -11.188 1.00 92.44 88 PRO A CA 1
ATOM 649 C C . PRO A 1 88 ? 2.097 -10.749 -10.837 1.00 92.44 88 PRO A C 1
ATOM 651 O O . PRO A 1 88 ? 3.110 -10.777 -10.132 1.00 92.44 88 PRO A O 1
ATOM 654 N N . ASP A 1 89 ? 1.626 -9.630 -11.367 1.00 95.69 89 ASP A N 1
ATOM 655 C CA . ASP A 1 89 ? 2.316 -8.340 -11.337 1.00 95.69 89 ASP A CA 1
ATOM 656 C C . ASP A 1 89 ? 1.413 -7.182 -10.902 1.00 95.69 89 ASP A C 1
ATOM 658 O O . ASP A 1 89 ? 1.840 -6.028 -10.890 1.00 95.69 89 ASP A O 1
ATOM 662 N N . LEU A 1 90 ? 0.196 -7.502 -10.471 1.00 96.69 90 LEU A N 1
ATOM 663 C CA . LEU A 1 90 ? -0.715 -6.591 -9.806 1.00 96.69 90 LEU A CA 1
ATOM 664 C C . LEU A 1 90 ? -1.345 -7.298 -8.607 1.00 96.69 90 LEU A C 1
ATOM 666 O O . LEU A 1 90 ? -1.768 -8.449 -8.707 1.00 96.69 90 LEU A O 1
ATOM 670 N N . ALA A 1 91 ? -1.422 -6.610 -7.476 1.00 98.00 91 ALA A N 1
ATOM 671 C CA . ALA A 1 91 ? -2.040 -7.092 -6.255 1.00 98.00 91 ALA A CA 1
ATOM 672 C C . ALA A 1 91 ? -2.876 -5.992 -5.603 1.00 98.00 91 ALA A C 1
ATOM 674 O O . ALA A 1 91 ? -2.535 -4.811 -5.652 1.00 98.00 91 ALA A O 1
ATOM 675 N N . LEU A 1 92 ? -3.970 -6.394 -4.969 1.00 98.31 92 LEU A N 1
ATOM 676 C CA . LEU A 1 92 ? -4.855 -5.518 -4.218 1.00 98.31 92 LEU A CA 1
ATOM 677 C C . LEU A 1 92 ? -5.094 -6.133 -2.845 1.00 98.31 92 LEU A C 1
ATOM 679 O O . LEU A 1 92 ? -5.516 -7.284 -2.754 1.00 98.31 92 LEU A O 1
ATOM 683 N N . VAL A 1 93 ? -4.860 -5.352 -1.796 1.00 98.38 93 VAL A N 1
ATOM 684 C CA . VAL A 1 93 ? -5.289 -5.666 -0.429 1.00 98.38 93 VAL A CA 1
ATOM 685 C C . VAL A 1 93 ? -6.392 -4.689 -0.057 1.00 98.38 93 VAL A C 1
ATOM 687 O O . VAL A 1 93 ? -6.227 -3.489 -0.261 1.00 98.38 93 VAL A O 1
ATOM 690 N N . THR A 1 94 ? -7.507 -5.178 0.481 1.00 98.31 94 THR A N 1
ATOM 691 C CA . THR A 1 94 ? -8.650 -4.355 0.898 1.00 98.31 94 THR A CA 1
ATOM 692 C C . THR A 1 94 ? -9.089 -4.688 2.314 1.00 98.31 94 THR A C 1
ATOM 694 O O . THR A 1 94 ? -8.989 -5.842 2.725 1.00 98.31 94 THR A O 1
ATOM 697 N N . CYS A 1 95 ? -9.657 -3.713 3.017 1.00 98.31 95 CYS A N 1
ATOM 698 C CA . CYS A 1 95 ? -10.388 -3.909 4.261 1.00 98.31 95 CYS A CA 1
ATOM 699 C C . CYS A 1 95 ? -11.873 -3.580 4.052 1.00 98.31 95 CYS A C 1
ATOM 701 O O . CYS A 1 95 ? -12.209 -2.625 3.348 1.00 98.31 95 CYS A O 1
ATOM 703 N N . ASP A 1 96 ? -12.756 -4.367 4.664 1.00 97.69 96 ASP A N 1
ATOM 704 C CA . ASP A 1 96 ? -1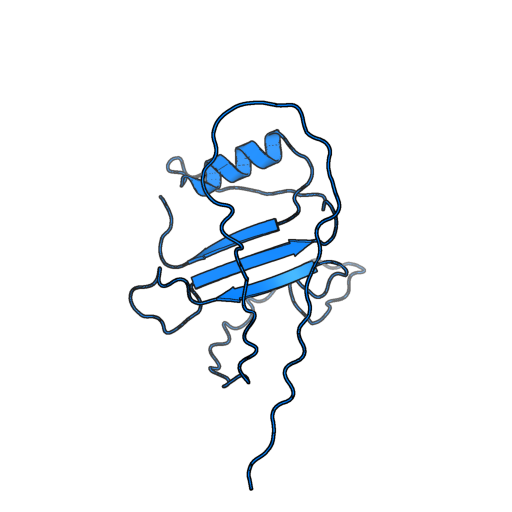4.208 -4.158 4.613 1.00 97.69 96 ASP A CA 1
ATOM 705 C C . ASP A 1 96 ? -14.643 -2.845 5.303 1.00 97.69 96 ASP A C 1
ATOM 707 O O . ASP A 1 96 ? -15.719 -2.321 5.017 1.00 97.69 96 ASP A O 1
ATOM 711 N N . VAL A 1 97 ? -13.798 -2.292 6.181 1.00 97.56 97 VAL A N 1
ATOM 712 C CA . VAL A 1 97 ? -14.002 -1.018 6.892 1.00 97.56 97 VAL A CA 1
ATOM 713 C C . VAL A 1 97 ? -12.798 -0.089 6.712 1.00 97.56 97 VAL A C 1
ATOM 715 O O . VAL A 1 97 ? -11.731 -0.515 6.271 1.00 97.56 97 VAL A O 1
ATOM 718 N N . ASP A 1 98 ? -12.946 1.187 7.069 1.00 97.69 98 ASP A N 1
ATOM 719 C CA . ASP A 1 98 ? -11.824 2.128 7.099 1.00 97.69 98 ASP A CA 1
ATOM 720 C C . ASP A 1 98 ? -10.803 1.680 8.161 1.00 97.69 98 ASP A C 1
ATOM 722 O O . ASP A 1 98 ? -11.064 1.739 9.363 1.00 97.69 98 ASP A O 1
ATOM 726 N N . ALA A 1 99 ? -9.639 1.200 7.719 1.00 97.69 99 ALA A N 1
ATOM 727 C CA . ALA A 1 99 ? -8.593 0.704 8.604 1.00 97.69 99 ALA A CA 1
ATOM 728 C C . ALA A 1 99 ? -7.626 1.831 8.969 1.00 97.69 99 ALA A C 1
ATOM 730 O O . ALA A 1 99 ? -7.239 2.619 8.106 1.00 97.69 99 ALA A O 1
ATOM 731 N N . VAL A 1 100 ? -7.204 1.893 10.235 1.00 98.12 100 VAL A N 1
ATOM 732 C CA . VAL A 1 100 ? -6.131 2.804 10.660 1.00 98.12 100 VAL A CA 1
ATOM 733 C C . VAL A 1 100 ? -4.868 2.468 9.874 1.00 98.12 100 VAL A C 1
ATOM 735 O O . VAL A 1 100 ? -4.443 1.313 9.841 1.00 98.12 100 VAL A O 1
ATOM 738 N N . ALA A 1 101 ? -4.287 3.478 9.232 1.00 97.50 101 ALA A N 1
ATOM 739 C CA . ALA A 1 101 ? -3.150 3.312 8.343 1.00 97.50 101 ALA A CA 1
ATOM 740 C C . ALA A 1 101 ? -1.951 4.120 8.840 1.00 97.50 101 ALA A C 1
ATOM 742 O O . ALA A 1 101 ? -2.073 5.273 9.246 1.00 97.50 101 ALA A O 1
ATOM 743 N N . ALA A 1 102 ? -0.780 3.501 8.772 1.00 97.50 102 ALA A N 1
ATOM 744 C CA . ALA A 1 102 ? 0.505 4.134 9.008 1.00 97.50 102 ALA A CA 1
ATOM 745 C C . ALA A 1 102 ? 1.505 3.586 7.988 1.00 97.50 102 ALA A C 1
ATOM 747 O O . ALA A 1 102 ? 1.370 2.455 7.518 1.00 97.50 102 ALA A O 1
ATOM 748 N N . GLY A 1 103 ? 2.502 4.389 7.638 1.00 95.94 103 GLY A N 1
ATOM 749 C CA . GLY A 1 103 ? 3.496 4.020 6.643 1.00 95.94 103 GLY A CA 1
ATOM 750 C C . GLY A 1 103 ? 4.793 4.775 6.863 1.00 95.94 103 GLY A C 1
ATOM 751 O O . GLY A 1 103 ? 4.789 5.947 7.234 1.00 95.94 103 GLY A O 1
ATOM 752 N N . VAL A 1 104 ? 5.900 4.082 6.624 1.00 97.44 104 VAL A N 1
ATOM 753 C CA . VAL A 1 104 ? 7.233 4.675 6.527 1.00 97.44 104 VAL A CA 1
ATOM 754 C C . VAL A 1 104 ? 7.683 4.591 5.076 1.00 97.44 104 VAL A C 1
ATOM 756 O O . VAL A 1 104 ? 7.389 3.621 4.376 1.00 97.44 104 VAL A O 1
ATOM 759 N N . PHE A 1 105 ? 8.368 5.627 4.615 1.00 97.75 105 PHE A N 1
ATOM 760 C CA . PHE A 1 105 ? 8.758 5.783 3.219 1.00 97.75 105 PHE A CA 1
ATOM 761 C C . PHE A 1 105 ? 10.277 5.890 3.102 1.00 97.75 105 PHE A C 1
ATOM 763 O O . PHE A 1 105 ? 10.965 6.176 4.081 1.00 97.75 105 PHE A O 1
ATOM 770 N N . THR A 1 106 ? 10.802 5.657 1.898 1.00 97.00 106 THR A N 1
ATOM 771 C CA . THR A 1 106 ? 12.239 5.796 1.631 1.00 97.00 106 THR A CA 1
ATOM 772 C C . THR A 1 106 ? 12.731 7.219 1.919 1.00 97.00 106 THR A C 1
ATOM 774 O O . THR A 1 106 ? 12.021 8.191 1.669 1.00 97.00 106 THR A O 1
ATOM 777 N N . MET A 1 107 ? 13.963 7.327 2.424 1.00 97.12 107 MET A N 1
ATOM 778 C CA . MET A 1 107 ? 14.669 8.599 2.626 1.00 97.12 107 MET A CA 1
ATOM 779 C C . MET A 1 107 ? 15.506 9.014 1.406 1.00 97.12 107 MET A C 1
ATOM 781 O O . MET A 1 107 ? 16.193 10.031 1.457 1.00 97.12 107 MET A O 1
ATOM 785 N N . ASN A 1 108 ? 15.493 8.227 0.323 1.00 97.31 108 ASN A N 1
ATOM 786 C CA . ASN A 1 108 ? 16.190 8.596 -0.906 1.00 97.31 108 ASN A CA 1
ATOM 787 C C . ASN A 1 108 ? 15.624 9.915 -1.456 1.00 97.31 108 ASN A C 1
ATOM 789 O O . ASN A 1 108 ? 14.410 10.103 -1.514 1.00 97.31 108 ASN A O 1
ATOM 793 N N . VAL A 1 109 ? 16.522 10.796 -1.893 1.00 95.94 109 VAL A N 1
ATOM 794 C CA . VAL A 1 109 ? 16.195 12.068 -2.547 1.00 95.94 109 VAL A CA 1
ATOM 795 C C . VAL A 1 109 ? 15.359 11.840 -3.811 1.00 95.94 109 VAL A C 1
ATOM 797 O O . VAL A 1 109 ? 14.441 12.609 -4.087 1.00 95.94 109 VAL A O 1
ATOM 800 N N . VAL A 1 110 ? 15.635 10.767 -4.559 1.00 96.50 110 VAL A N 1
ATOM 801 C CA . VAL A 1 110 ? 14.856 10.379 -5.743 1.00 96.50 110 VAL A CA 1
ATOM 802 C C . VAL A 1 110 ? 13.750 9.415 -5.317 1.00 96.50 110 VAL A C 1
ATOM 804 O O . VAL A 1 110 ? 13.955 8.203 -5.218 1.00 96.50 110 VAL A O 1
ATOM 807 N N . ALA A 1 111 ? 12.574 9.965 -5.020 1.00 97.31 111 ALA A N 1
ATOM 808 C CA . ALA A 1 111 ? 11.387 9.201 -4.650 1.00 97.31 111 ALA A CA 1
ATOM 809 C C . ALA A 1 111 ? 10.448 9.020 -5.851 1.00 97.31 111 ALA A C 1
ATOM 811 O O . ALA A 1 111 ? 10.108 9.980 -6.539 1.00 97.31 111 ALA A O 1
ATOM 812 N N . ALA A 1 112 ? 9.984 7.787 -6.056 1.00 98.19 112 ALA A N 1
ATOM 813 C CA . ALA A 1 112 ? 9.011 7.461 -7.092 1.00 98.19 112 ALA A CA 1
ATOM 814 C C . ALA A 1 112 ? 7.671 8.186 -6.861 1.00 98.19 112 ALA A C 1
ATOM 816 O O . ALA A 1 112 ? 7.276 8.436 -5.716 1.00 98.19 112 ALA A O 1
ATOM 817 N N . ALA A 1 113 ? 6.911 8.426 -7.931 1.00 98.12 113 ALA A N 1
ATOM 818 C CA . ALA A 1 113 ? 5.573 9.012 -7.847 1.00 98.12 113 ALA A CA 1
ATOM 819 C C . ALA A 1 113 ? 4.636 8.333 -6.811 1.00 98.12 113 ALA A C 1
ATOM 821 O O . ALA A 1 113 ? 4.001 9.059 -6.037 1.00 98.12 113 ALA A O 1
ATOM 822 N N . PRO A 1 114 ? 4.552 6.984 -6.700 1.00 98.12 114 PRO A N 1
ATOM 823 C CA . PRO A 1 114 ? 3.709 6.336 -5.688 1.00 98.12 114 PRO A CA 1
ATOM 824 C C . PRO A 1 114 ? 4.139 6.626 -4.245 1.00 98.12 114 PRO A C 1
ATOM 826 O O . PRO A 1 114 ? 3.289 6.687 -3.361 1.00 98.12 114 PRO A O 1
ATOM 829 N N . VAL A 1 115 ? 5.431 6.853 -3.989 1.00 98.31 115 VAL A N 1
ATOM 830 C CA . VAL A 1 115 ? 5.919 7.198 -2.645 1.00 98.31 115 VAL A CA 1
ATOM 831 C C . VAL A 1 115 ? 5.380 8.564 -2.230 1.00 98.31 115 VAL A C 1
ATOM 833 O O . VAL A 1 115 ? 4.816 8.706 -1.145 1.00 98.31 115 VAL A O 1
ATOM 836 N N . VAL A 1 116 ? 5.497 9.555 -3.118 1.00 98.12 116 VAL A N 1
ATOM 837 C CA . VAL A 1 116 ? 4.994 10.916 -2.878 1.00 98.12 116 VAL A CA 1
ATOM 838 C C . VAL A 1 116 ? 3.476 10.907 -2.690 1.00 98.12 116 VAL A C 1
ATOM 840 O O . VAL A 1 116 ? 2.960 11.538 -1.767 1.00 98.12 116 VAL A O 1
ATOM 843 N N . TYR A 1 117 ? 2.761 10.148 -3.524 1.00 98.06 117 TYR A N 1
ATOM 844 C CA . TYR A 1 117 ? 1.313 9.998 -3.419 1.00 98.06 117 TYR A CA 1
ATOM 845 C C . TYR A 1 117 ? 0.888 9.402 -2.071 1.00 98.06 117 TYR A C 1
ATOM 847 O O . TYR A 1 117 ? 0.087 10.007 -1.359 1.00 98.06 117 TYR A O 1
ATOM 855 N N . CYS A 1 118 ? 1.442 8.248 -1.687 1.00 98.00 118 CYS A N 1
ATOM 856 C CA . CYS A 1 118 ? 1.075 7.571 -0.444 1.00 98.00 118 CYS A CA 1
ATOM 857 C C . CYS A 1 118 ? 1.398 8.421 0.790 1.00 98.00 118 CYS A C 1
ATOM 859 O O . CYS A 1 118 ? 0.603 8.451 1.729 1.00 98.00 118 CYS A O 1
ATOM 861 N N . LYS A 1 119 ? 2.514 9.161 0.771 1.00 97.94 119 LYS A N 1
ATOM 862 C CA . LYS A 1 119 ? 2.851 10.106 1.840 1.00 97.94 119 LYS A CA 1
ATOM 863 C C . LYS A 1 119 ? 1.765 11.174 2.000 1.00 97.94 119 LYS A C 1
ATOM 865 O O . LYS A 1 119 ? 1.239 11.339 3.096 1.00 97.94 119 LYS A O 1
ATOM 870 N N . LYS A 1 120 ? 1.347 11.810 0.900 1.00 98.00 120 LYS A N 1
ATOM 871 C CA . LYS A 1 120 ? 0.279 12.823 0.908 1.00 98.00 120 LYS A CA 1
ATOM 872 C C . LYS A 1 120 ? -1.070 12.264 1.380 1.00 98.00 120 LYS A C 1
ATOM 874 O O . LYS A 1 120 ? -1.812 12.943 2.090 1.00 98.00 120 LYS A O 1
ATOM 879 N N . VAL A 1 121 ? -1.401 11.029 0.995 1.00 97.94 121 VAL A N 1
ATOM 880 C CA . VAL A 1 121 ? -2.629 10.356 1.450 1.00 97.94 121 VAL A CA 1
ATOM 881 C C . VAL A 1 121 ? -2.618 10.175 2.968 1.00 97.94 121 VAL A C 1
ATOM 883 O O . VAL A 1 121 ? -3.607 10.523 3.608 1.00 97.94 121 VAL A O 1
ATOM 886 N N . LEU A 1 122 ? -1.508 9.704 3.547 1.00 97.50 122 LEU A N 1
ATOM 887 C CA . LEU A 1 122 ? -1.383 9.518 4.999 1.00 97.50 122 LEU A CA 1
ATOM 888 C C . LEU A 1 122 ? -1.284 10.837 5.783 1.00 97.50 122 LEU A C 1
ATOM 890 O O . LEU A 1 122 ? -1.655 10.882 6.952 1.00 97.50 122 LEU A O 1
ATOM 894 N N . GLU A 1 123 ? -0.827 11.923 5.156 1.00 97.38 123 GLU A N 1
ATOM 895 C CA . GLU A 1 123 ? -0.884 13.271 5.744 1.00 97.38 123 GLU A CA 1
ATOM 896 C C . GLU A 1 123 ? -2.325 13.799 5.830 1.00 97.38 123 GLU A C 1
ATOM 898 O O . GLU A 1 123 ? -2.668 14.533 6.755 1.00 97.38 123 GLU A O 1
ATOM 903 N N . THR A 1 124 ? -3.182 13.416 4.877 1.00 97.38 124 THR A N 1
ATOM 904 C CA . THR A 1 124 ? -4.565 13.915 4.782 1.00 97.38 124 THR A CA 1
ATOM 905 C C . THR A 1 124 ? -5.565 13.016 5.514 1.00 97.38 124 THR A C 1
ATOM 907 O O . THR A 1 124 ? -6.576 13.496 6.023 1.00 97.38 124 THR A O 1
ATOM 910 N N . SER A 1 125 ? -5.304 11.709 5.572 1.00 97.25 125 SER A N 1
ATOM 911 C CA . SER A 1 125 ? -6.192 10.711 6.166 1.00 97.25 125 SER A CA 1
ATOM 912 C C . SER A 1 125 ? -5.445 9.804 7.134 1.00 97.25 125 SER A C 1
ATOM 914 O O . SER A 1 125 ? -4.376 9.286 6.829 1.00 97.25 125 SER A O 1
ATOM 916 N N . LYS A 1 126 ? -6.071 9.530 8.283 1.00 97.06 126 LYS A N 1
ATOM 917 C CA . LYS A 1 126 ? -5.590 8.541 9.264 1.00 97.06 126 LYS A CA 1
ATOM 918 C C . LYS A 1 126 ? -5.997 7.108 8.909 1.00 97.06 126 LYS A C 1
ATOM 920 O O . LYS A 1 126 ? -5.582 6.164 9.582 1.00 97.06 126 LYS A O 1
ATOM 925 N N . THR A 1 127 ? -6.848 6.947 7.899 1.00 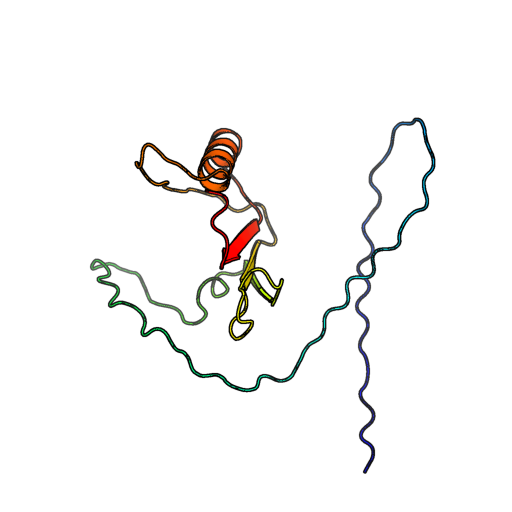98.00 127 THR A N 1
ATOM 926 C CA . THR A 1 127 ? -7.417 5.659 7.509 1.00 98.00 127 THR A CA 1
ATOM 927 C C . THR A 1 127 ? -7.267 5.397 6.014 1.00 98.00 127 THR A C 1
ATOM 929 O O . THR A 1 127 ? -7.244 6.320 5.194 1.00 98.00 127 THR A O 1
ATOM 932 N N . ALA A 1 128 ? -7.176 4.118 5.657 1.00 97.44 128 ALA A N 1
ATOM 933 C CA . ALA A 1 128 ? -7.190 3.634 4.284 1.00 97.44 128 ALA A CA 1
ATOM 934 C C . ALA A 1 128 ? -8.009 2.341 4.188 1.00 97.44 128 ALA A C 1
ATOM 936 O O . ALA A 1 128 ? -8.044 1.538 5.118 1.00 97.44 128 ALA A O 1
ATOM 937 N N . ARG A 1 129 ? -8.656 2.123 3.038 1.00 97.69 129 ARG A N 1
ATOM 938 C CA . ARG A 1 129 ? -9.398 0.880 2.762 1.00 97.69 129 ARG A CA 1
ATOM 939 C C . ARG A 1 129 ? -8.680 -0.091 1.855 1.00 97.69 129 ARG A C 1
ATOM 941 O O . ARG A 1 129 ? -9.053 -1.257 1.818 1.00 97.69 129 ARG A O 1
ATOM 948 N N . ALA A 1 130 ? -7.706 0.372 1.085 1.00 97.81 130 ALA A N 1
ATOM 949 C CA . ALA A 1 130 ? -7.041 -0.476 0.119 1.00 97.81 130 ALA A CA 1
ATOM 950 C C . ALA A 1 130 ? -5.602 -0.043 -0.129 1.00 97.81 130 ALA A C 1
ATOM 952 O O . ALA A 1 130 ? -5.268 1.137 -0.020 1.00 97.81 130 ALA A O 1
ATOM 953 N N . VAL A 1 131 ? -4.785 -1.015 -0.518 1.00 98.06 131 VAL A N 1
ATOM 954 C CA . VAL A 1 131 ? -3.434 -0.815 -1.033 1.00 98.06 131 VAL A CA 1
ATOM 955 C C . VAL A 1 131 ? -3.341 -1.557 -2.361 1.00 98.06 131 VAL A C 1
ATOM 957 O O . VAL A 1 131 ? -3.514 -2.776 -2.410 1.00 98.06 131 VAL A O 1
ATOM 960 N N . LEU A 1 132 ? -3.100 -0.807 -3.437 1.00 98.06 132 LEU A N 1
ATOM 961 C CA . LEU A 1 132 ? -2.845 -1.346 -4.769 1.00 98.06 132 LEU A CA 1
ATOM 962 C C . LEU A 1 132 ? -1.336 -1.397 -4.997 1.00 98.06 132 LEU A C 1
ATOM 964 O O . LEU A 1 132 ? -0.636 -0.411 -4.775 1.00 98.06 132 LEU A O 1
ATOM 968 N N . ILE A 1 133 ? -0.849 -2.551 -5.429 1.00 98.12 133 ILE A N 1
ATOM 969 C CA . ILE A 1 133 ? 0.574 -2.845 -5.564 1.00 98.12 133 ILE A CA 1
ATOM 970 C C . ILE A 1 133 ? 0.797 -3.389 -6.962 1.00 98.12 133 ILE A C 1
ATOM 972 O O . ILE A 1 133 ? 0.104 -4.309 -7.386 1.00 98.12 133 ILE A O 1
ATOM 976 N N . ASN A 1 134 ? 1.786 -2.861 -7.666 1.00 96.19 134 ASN A N 1
ATOM 977 C CA . ASN A 1 134 ? 2.220 -3.402 -8.941 1.00 96.19 134 ASN A CA 1
ATOM 978 C C . ASN A 1 134 ? 3.680 -3.870 -8.867 1.00 96.19 134 ASN A C 1
ATOM 980 O O . ASN A 1 134 ? 4.448 -3.461 -7.996 1.00 96.19 134 ASN A O 1
ATOM 984 N N . ALA A 1 135 ? 4.066 -4.730 -9.802 1.00 94.69 135 ALA A N 1
ATOM 985 C CA . ALA A 1 135 ? 5.435 -5.179 -9.996 1.00 94.69 135 ALA A CA 1
ATOM 986 C C . ALA A 1 135 ? 5.832 -5.051 -11.473 1.00 94.69 135 ALA A C 1
ATOM 988 O O . ALA A 1 135 ? 4.993 -5.070 -12.366 1.00 94.69 135 ALA A O 1
ATOM 989 N N . GLY A 1 136 ? 7.134 -4.936 -11.739 1.00 93.12 136 GLY A N 1
ATOM 990 C CA . GLY A 1 136 ? 7.677 -4.826 -13.101 1.00 93.12 136 GLY A CA 1
ATOM 991 C C . GLY A 1 136 ? 7.900 -3.396 -13.601 1.00 93.12 136 GLY A C 1
ATOM 992 O O . GLY A 1 136 ? 8.752 -3.208 -14.461 1.00 93.12 136 GLY A O 1
ATOM 993 N N . GLN A 1 137 ? 7.233 -2.391 -13.025 1.00 93.44 137 GLN A N 1
ATOM 994 C CA . GLN A 1 137 ? 7.399 -0.975 -13.377 1.00 93.44 137 GLN A CA 1
ATOM 995 C C . GLN A 1 137 ? 7.297 -0.118 -12.105 1.00 93.44 137 GLN A C 1
ATOM 997 O O . GLN A 1 137 ? 6.284 -0.161 -11.419 1.00 93.44 137 GLN A O 1
ATOM 1002 N N . ALA A 1 138 ? 8.344 0.631 -11.755 1.00 94.50 138 ALA A N 1
ATOM 1003 C CA . ALA A 1 138 ? 8.417 1.344 -10.470 1.00 94.50 138 ALA A CA 1
ATOM 1004 C C . ALA A 1 138 ? 7.653 2.683 -10.427 1.00 94.50 138 ALA A C 1
ATOM 1006 O O . ALA A 1 138 ? 7.414 3.223 -9.349 1.00 94.50 138 ALA A O 1
ATOM 1007 N N . ASN A 1 139 ? 7.306 3.223 -11.594 1.00 96.31 139 ASN A N 1
ATOM 1008 C CA . ASN A 1 139 ? 6.859 4.601 -11.799 1.00 96.31 139 ASN A CA 1
ATOM 1009 C C . ASN A 1 139 ? 7.790 5.617 -11.105 1.00 96.31 139 ASN A C 1
ATOM 1011 O O . ASN A 1 139 ? 7.350 6.458 -10.314 1.00 96.31 139 ASN A O 1
ATOM 1015 N N . ALA A 1 140 ? 9.092 5.440 -11.346 1.00 88.25 140 ALA A N 1
ATOM 1016 C CA . ALA A 1 140 ? 10.202 6.141 -10.717 1.00 88.25 140 ALA A CA 1
ATOM 1017 C C . ALA A 1 140 ? 11.159 6.665 -11.785 1.00 88.25 140 ALA A C 1
ATOM 1019 O O . ALA A 1 140 ? 11.337 5.932 -12.788 1.00 88.25 140 ALA A O 1
#

Sequence (140 aa):
MHSCFHTQFASLKLPHFFAPKSFVASSRRDLRVFAMATSMEEASVSIAAAPISLPEGSWKQIAGGVTAAKGFKAAGMYAGLRASGKKPDLALVTCDVDAVAAGVFTMNVVAAAPVVYCKKVLETSKTARAVLINAGQANA

InterPro domains:
  IPR002813 Arginine biosynthesis protein ArgJ [PF01960] (73-140)
  IPR002813 Arginine biosynthesis protein ArgJ [PTHR23100] (44-140)
  IPR016117 ArgJ-like domain superfamily [SSF56266] (70-140)

Foldseek 3Di:
DDDDDDDDDDDDDDDDDDDDDDDDDDDDDPDDDDDDDDDDDDPDPDPDPDPPPDDDDDDDDDPDPQPSDPQKDKDFAAPPLAPDRPDTFKMKIFGNDFAQDDDDADPDPDDAPVRVVVVVVVVVDRTDGMDIGGPNDRND